Protein AF-U2W9F5-F1 (afdb_monomer_lite)

Radius of gyration: 12.59 Å; chains: 1; bounding box: 26×28×34 Å

Structure (mmCIF, N/CA/C/O backbone):
data_AF-U2W9F5-F1
#
_entry.id   AF-U2W9F5-F1
#
loop_
_atom_site.group_PDB
_atom_site.id
_atom_site.type_symbol
_atom_site.label_atom_id
_atom_site.label_alt_id
_atom_site.label_comp_id
_atom_site.label_asym_id
_atom_site.label_entity_id
_atom_site.label_seq_id
_atom_site.pdbx_PDB_ins_code
_atom_site.Cartn_x
_atom_site.Cartn_y
_atom_site.Cartn_z
_atom_site.occupancy
_atom_site.B_iso_or_equiv
_atom_site.auth_seq_id
_atom_site.auth_comp_id
_atom_site.auth_asym_id
_atom_site.auth_atom_id
_atom_site.pdbx_PDB_model_num
ATOM 1 N N . MET A 1 1 ? -8.544 -6.262 -9.800 1.00 87.12 1 MET A N 1
ATOM 2 C CA . MET A 1 1 ? -7.936 -5.156 -9.019 1.00 87.12 1 MET A CA 1
ATOM 3 C C . MET A 1 1 ? -8.588 -3.828 -9.376 1.00 87.12 1 MET A C 1
ATOM 5 O O . MET A 1 1 ? -8.752 -3.536 -10.555 1.00 87.12 1 MET A O 1
ATOM 9 N N . ARG A 1 2 ? -8.944 -3.042 -8.361 1.00 91.25 2 ARG A N 1
ATOM 10 C CA . ARG A 1 2 ? -9.537 -1.702 -8.458 1.00 91.25 2 ARG A CA 1
ATOM 11 C C . ARG A 1 2 ? -8.750 -0.750 -7.555 1.00 91.25 2 ARG A C 1
ATOM 13 O O . ARG A 1 2 ? -8.180 -1.194 -6.562 1.00 91.25 2 ARG A O 1
ATOM 20 N N . PHE A 1 3 ? -8.710 0.537 -7.881 1.00 93.19 3 PHE A N 1
ATOM 21 C CA . PHE A 1 3 ? -8.085 1.559 -7.035 1.00 93.19 3 PHE A CA 1
ATOM 22 C C . PHE A 1 3 ? -9.171 2.402 -6.376 1.00 93.19 3 PHE A C 1
ATOM 24 O O . PHE A 1 3 ? -10.166 2.724 -7.023 1.00 93.19 3 PHE A O 1
ATOM 31 N N . ALA A 1 4 ? -8.985 2.747 -5.104 1.00 94.38 4 ALA A N 1
ATOM 32 C CA . ALA A 1 4 ? -9.869 3.681 -4.419 1.00 94.38 4 ALA A CA 1
ATOM 33 C C . ALA A 1 4 ? -9.833 5.066 -5.082 1.00 94.38 4 ALA A C 1
ATOM 35 O O . ALA A 1 4 ? -8.787 5.492 -5.576 1.00 94.38 4 ALA A O 1
ATOM 36 N N . GLU A 1 5 ? -10.957 5.785 -5.040 1.00 91.56 5 GLU A N 1
ATOM 37 C CA . GLU A 1 5 ? -11.052 7.157 -5.561 1.00 91.56 5 GLU A CA 1
ATOM 38 C C . GLU A 1 5 ? -10.031 8.081 -4.881 1.00 91.56 5 GLU A C 1
ATOM 40 O O . GLU A 1 5 ? -9.307 8.826 -5.543 1.00 91.56 5 GLU A O 1
ATOM 45 N N . GLU A 1 6 ? -9.888 7.954 -3.560 1.00 92.06 6 GLU A N 1
ATOM 46 C CA . GLU A 1 6 ? -8.876 8.653 -2.767 1.00 92.06 6 GLU A CA 1
ATOM 47 C C . GLU A 1 6 ? -7.629 7.787 -2.531 1.00 92.06 6 GLU A C 1
ATOM 49 O O . GLU A 1 6 ? -7.225 7.521 -1.395 1.00 92.06 6 GLU A O 1
ATOM 54 N N . LEU A 1 7 ? -6.995 7.332 -3.616 1.00 95.38 7 LEU A N 1
ATOM 55 C CA . LEU A 1 7 ? -5.789 6.509 -3.533 1.00 95.38 7 LEU A CA 1
ATOM 56 C C . LEU A 1 7 ? -4.656 7.235 -2.786 1.00 95.38 7 LEU A C 1
ATOM 58 O O . LEU A 1 7 ? -4.181 8.306 -3.186 1.00 95.38 7 LEU A O 1
ATOM 62 N N . ARG A 1 8 ? -4.174 6.623 -1.702 1.00 96.62 8 ARG A N 1
ATOM 63 C CA . ARG A 1 8 ? -3.146 7.208 -0.836 1.00 96.62 8 ARG A CA 1
ATOM 64 C C . ARG A 1 8 ? -1.746 6.845 -1.325 1.00 96.62 8 ARG A C 1
ATOM 66 O O . ARG A 1 8 ? -1.490 5.746 -1.805 1.00 96.62 8 ARG A O 1
ATOM 73 N N . PHE A 1 9 ? -0.795 7.759 -1.160 1.00 97.19 9 PHE A N 1
ATOM 74 C CA . PHE A 1 9 ? 0.595 7.531 -1.556 1.00 97.19 9 PHE A CA 1
ATOM 75 C C . PHE A 1 9 ? 1.545 7.818 -0.403 1.00 97.19 9 PHE A C 1
ATOM 77 O O . PHE A 1 9 ? 1.396 8.823 0.299 1.00 97.19 9 PHE A O 1
ATOM 84 N N . GLY A 1 10 ? 2.564 6.972 -0.263 1.00 96.94 10 GLY A N 1
ATOM 85 C CA . GLY A 1 10 ? 3.717 7.275 0.571 1.00 96.94 10 GLY A CA 1
ATOM 86 C C . GLY A 1 10 ? 4.442 8.515 0.045 1.00 96.94 10 GLY A C 1
ATOM 87 O O . GLY A 1 10 ? 4.296 8.900 -1.117 1.00 96.94 10 GLY A O 1
ATOM 88 N N . ALA A 1 11 ? 5.205 9.191 0.899 1.00 95.62 11 ALA A N 1
ATOM 89 C CA . ALA A 1 11 ? 5.884 10.432 0.536 1.00 95.62 11 ALA A CA 1
ATOM 90 C C . ALA A 1 11 ? 6.855 10.234 -0.639 1.00 95.62 11 ALA A C 1
ATOM 92 O O . ALA A 1 11 ? 6.963 11.105 -1.507 1.00 95.62 11 ALA A O 1
ATOM 93 N N . HIS A 1 12 ? 7.535 9.087 -0.687 1.00 93.44 12 HIS A N 1
ATOM 94 C CA . HIS A 1 12 ? 8.400 8.724 -1.803 1.00 93.44 12 HIS A CA 1
ATOM 95 C C . HIS A 1 12 ? 7.573 8.322 -3.029 1.00 93.44 12 HIS A C 1
ATOM 97 O O . HIS A 1 12 ? 7.788 8.867 -4.113 1.00 93.44 12 HIS A O 1
ATOM 103 N N . ALA A 1 13 ? 6.578 7.444 -2.859 1.00 93.44 13 ALA A N 1
ATOM 104 C CA . ALA A 1 13 ? 5.699 7.017 -3.950 1.00 93.44 13 ALA A CA 1
ATOM 105 C C . ALA A 1 13 ? 4.989 8.199 -4.639 1.00 93.44 13 ALA A C 1
ATOM 107 O O . ALA A 1 13 ? 4.870 8.236 -5.864 1.00 93.44 13 ALA A O 1
ATOM 108 N N . LYS A 1 14 ? 4.586 9.222 -3.874 1.00 94.69 14 LYS A N 1
ATOM 109 C CA . LYS A 1 14 ? 3.875 10.411 -4.368 1.00 94.69 14 LYS A CA 1
ATOM 110 C C . LYS A 1 14 ? 4.674 11.196 -5.411 1.00 94.69 14 LYS A C 1
ATOM 112 O O . LYS A 1 14 ? 4.066 11.780 -6.310 1.00 94.69 14 LYS A O 1
ATOM 117 N N . LYS A 1 15 ? 6.012 11.186 -5.329 1.00 93.81 15 LYS A N 1
ATOM 118 C CA . LYS A 1 15 ? 6.905 11.839 -6.309 1.00 93.81 15 LYS A CA 1
ATOM 119 C C . LYS A 1 15 ? 6.820 11.192 -7.692 1.00 93.81 15 LYS A C 1
ATOM 121 O O . LYS A 1 15 ? 6.969 11.877 -8.696 1.00 93.81 15 LYS A O 1
ATOM 126 N N . HIS A 1 16 ? 6.515 9.897 -7.734 1.00 92.19 16 HIS A N 1
ATOM 127 C CA . HIS A 1 16 ? 6.429 9.096 -8.954 1.00 92.19 16 HIS A CA 1
ATOM 128 C C . HIS A 1 16 ? 5.012 8.553 -9.193 1.00 92.19 16 HIS A C 1
ATOM 130 O O . HIS A 1 16 ? 4.843 7.592 -9.941 1.00 92.19 16 HIS A O 1
ATOM 136 N N . ARG A 1 17 ? 3.982 9.170 -8.587 1.00 91.88 17 ARG A N 1
ATOM 137 C CA . ARG A 1 17 ? 2.613 8.622 -8.526 1.00 91.88 17 ARG A CA 1
ATOM 138 C C . ARG A 1 17 ? 2.047 8.219 -9.883 1.00 91.88 17 ARG A C 1
ATOM 140 O O . ARG A 1 17 ? 1.488 7.140 -10.009 1.00 91.88 17 ARG A O 1
ATOM 147 N N . ARG A 1 18 ? 2.235 9.068 -10.899 1.00 92.44 18 ARG A N 1
ATOM 148 C CA . ARG A 1 18 ? 1.703 8.849 -12.248 1.00 92.44 18 ARG A CA 1
ATOM 149 C C . ARG A 1 18 ? 2.357 7.632 -12.893 1.00 92.44 18 ARG A C 1
ATOM 151 O O . ARG A 1 18 ? 1.667 6.747 -13.370 1.00 92.44 18 ARG A O 1
ATOM 158 N N . TYR A 1 19 ? 3.685 7.570 -12.834 1.00 92.50 19 TYR A N 1
ATOM 159 C CA . TYR A 1 19 ? 4.457 6.457 -13.374 1.00 92.50 19 TYR A CA 1
ATOM 160 C C . TYR A 1 19 ? 4.138 5.137 -12.659 1.00 92.50 19 TYR A C 1
ATOM 162 O O . TYR A 1 19 ? 3.968 4.111 -13.314 1.00 92.50 19 TYR A O 1
ATOM 170 N N . LEU A 1 20 ? 4.037 5.156 -11.327 1.00 92.81 20 LEU A N 1
ATOM 171 C CA . LEU A 1 20 ? 3.686 3.966 -10.552 1.00 92.81 20 LEU A CA 1
ATOM 172 C C . LEU A 1 20 ? 2.284 3.475 -10.913 1.00 92.81 20 LEU A C 1
ATOM 174 O O . LEU A 1 20 ? 2.136 2.303 -11.245 1.00 92.81 20 LEU A O 1
ATOM 178 N N . LEU A 1 21 ? 1.288 4.365 -10.910 1.00 91.94 21 LEU A N 1
ATOM 179 C CA . LEU A 1 21 ? -0.098 4.014 -11.211 1.00 91.94 21 LEU A CA 1
ATOM 180 C C . LEU A 1 21 ? -0.234 3.420 -12.618 1.00 91.94 21 LEU A C 1
ATOM 182 O O . LEU A 1 21 ? -0.690 2.289 -12.749 1.00 91.94 21 LEU A O 1
ATOM 186 N N . GLU A 1 22 ? 0.282 4.109 -13.643 1.00 92.44 22 GLU A N 1
ATOM 187 C CA . GLU A 1 22 ? 0.203 3.651 -15.038 1.00 92.44 22 GLU A CA 1
ATOM 188 C C . GLU A 1 22 ? 0.853 2.271 -15.252 1.00 92.44 22 GLU A C 1
ATOM 190 O O . GLU A 1 22 ? 0.418 1.499 -16.109 1.00 92.44 22 GLU A O 1
ATOM 195 N N . ASN A 1 23 ? 1.922 1.942 -14.517 1.00 92.56 23 ASN A N 1
ATOM 196 C CA . ASN A 1 23 ? 2.577 0.639 -14.633 1.00 92.56 23 ASN A CA 1
ATOM 197 C C . ASN A 1 23 ? 1.869 -0.453 -13.822 1.00 92.56 23 ASN A C 1
ATOM 199 O O . ASN A 1 23 ? 1.728 -1.571 -14.317 1.00 92.56 23 ASN A O 1
ATOM 203 N N . ILE A 1 24 ? 1.418 -0.140 -12.606 1.00 91.56 24 ILE A N 1
ATOM 204 C CA . ILE A 1 24 ? 0.712 -1.085 -11.732 1.00 91.56 24 ILE A CA 1
ATOM 205 C C . ILE A 1 24 ? -0.638 -1.468 -12.355 1.00 91.56 24 ILE A C 1
ATOM 207 O O . ILE A 1 24 ? -0.974 -2.650 -12.378 1.00 91.56 24 ILE A O 1
ATOM 211 N N . GLU A 1 25 ? -1.363 -0.513 -12.944 1.00 88.69 25 GLU A N 1
ATOM 212 C CA . GLU A 1 25 ? -2.591 -0.762 -13.718 1.00 88.69 25 GLU A CA 1
ATOM 213 C C . GLU A 1 25 ? -2.361 -1.733 -14.880 1.00 88.69 25 GLU A C 1
ATOM 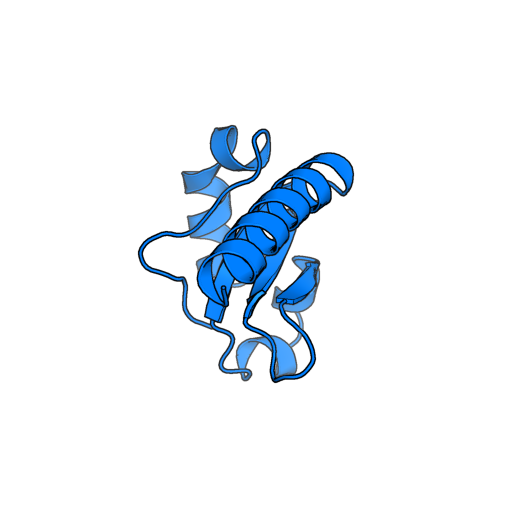215 O O . GLU A 1 25 ? -3.184 -2.602 -15.152 1.00 88.69 25 GLU A O 1
ATOM 220 N N . LYS A 1 26 ? -1.199 -1.640 -15.534 1.00 89.44 26 LYS A N 1
ATOM 221 C CA . LYS A 1 26 ? -0.792 -2.552 -16.615 1.00 89.44 26 LYS A CA 1
ATOM 222 C C . LYS A 1 26 ? -0.265 -3.898 -16.102 1.00 89.44 26 LYS A C 1
ATOM 224 O O . LYS A 1 26 ? 0.253 -4.682 -16.896 1.00 89.44 26 LYS A O 1
ATOM 229 N N . GLY A 1 27 ? -0.335 -4.160 -14.795 1.00 87.38 27 GLY A N 1
ATOM 230 C CA . GLY A 1 27 ? 0.182 -5.377 -14.168 1.00 87.38 27 GLY A CA 1
ATOM 231 C C . GLY A 1 27 ? 1.702 -5.517 -14.275 1.00 87.38 27 GLY A C 1
ATOM 232 O O . GLY A 1 27 ? 2.221 -6.632 -14.278 1.00 87.38 27 GLY A O 1
ATOM 233 N N . ARG A 1 28 ? 2.429 -4.403 -14.422 1.00 89.44 28 ARG A N 1
ATOM 234 C CA . ARG A 1 28 ? 3.888 -4.413 -14.547 1.00 89.44 28 ARG A CA 1
ATOM 235 C C . ARG A 1 28 ? 4.527 -4.356 -13.171 1.00 89.44 28 ARG A C 1
ATOM 237 O O . ARG A 1 28 ? 4.211 -3.488 -12.360 1.00 89.44 28 ARG A O 1
ATOM 244 N N . PHE A 1 29 ? 5.497 -5.234 -12.952 1.00 89.12 29 PHE A N 1
ATOM 245 C CA . PHE A 1 29 ? 6.330 -5.213 -11.759 1.00 89.12 29 PHE A CA 1
ATOM 246 C C . PHE A 1 29 ? 7.051 -3.864 -11.606 1.00 89.12 29 PHE A C 1
ATOM 248 O O . PHE A 1 29 ? 7.614 -3.340 -12.567 1.00 89.12 29 PHE A O 1
ATOM 255 N N . GLN A 1 30 ? 7.030 -3.311 -10.391 1.00 92.19 30 GLN A 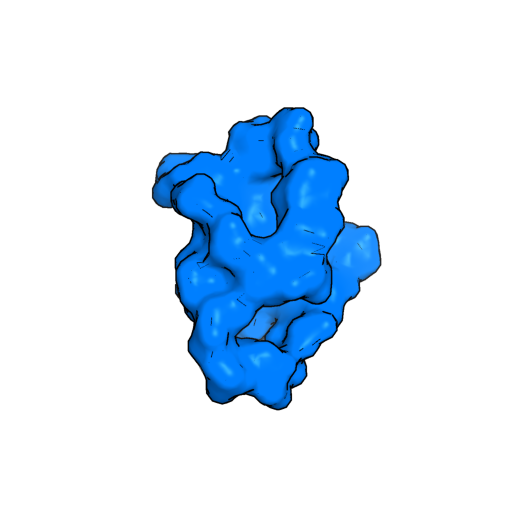N 1
ATOM 256 C CA . GLN A 1 30 ? 7.689 -2.055 -10.028 1.00 92.19 30 GLN A CA 1
ATOM 257 C C . GLN A 1 30 ? 8.601 -2.291 -8.818 1.00 92.19 30 GLN A C 1
ATOM 259 O O . GLN A 1 30 ? 8.099 -2.328 -7.690 1.00 92.19 30 GLN A O 1
ATOM 264 N N . PRO A 1 31 ? 9.919 -2.479 -9.012 1.00 89.12 31 PRO A N 1
ATOM 265 C CA . PRO A 1 31 ? 10.845 -2.776 -7.925 1.00 89.12 31 PRO A CA 1
ATOM 266 C C . PRO A 1 31 ? 10.682 -1.821 -6.740 1.00 89.1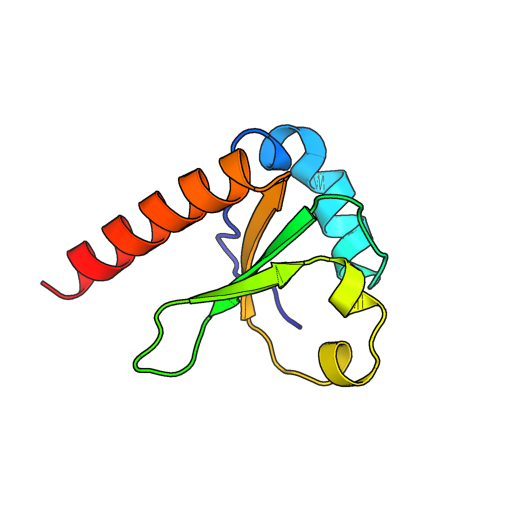2 31 PRO A C 1
ATOM 268 O O . PRO A 1 31 ? 10.667 -0.605 -6.901 1.00 89.12 31 PRO A O 1
ATOM 271 N N . GLY A 1 32 ? 10.533 -2.381 -5.541 1.00 91.50 32 GLY A N 1
ATOM 272 C CA . GLY A 1 32 ? 10.379 -1.606 -4.310 1.00 91.50 32 GLY A CA 1
ATOM 273 C C . GLY A 1 32 ? 8.989 -1.008 -4.071 1.00 91.50 32 GLY A C 1
ATOM 274 O O . GLY A 1 32 ? 8.766 -0.500 -2.977 1.00 91.50 32 GLY A O 1
ATOM 275 N N . ALA A 1 33 ? 8.046 -1.086 -5.011 1.00 95.94 33 ALA A N 1
ATOM 276 C CA . ALA A 1 33 ? 6.671 -0.658 -4.769 1.00 95.94 33 ALA A CA 1
ATOM 277 C C . ALA A 1 33 ? 5.882 -1.704 -3.964 1.00 95.94 33 ALA A C 1
ATOM 279 O O . ALA A 1 33 ? 6.011 -2.912 -4.184 1.00 95.94 33 ALA A O 1
ATOM 280 N N . PHE A 1 34 ? 5.032 -1.223 -3.061 1.00 97.38 34 PHE A N 1
ATOM 281 C CA . PHE A 1 34 ? 4.104 -2.025 -2.269 1.00 97.38 34 PHE A CA 1
ATOM 282 C C . PHE A 1 34 ? 2.689 -1.475 -2.433 1.00 97.38 34 PHE A C 1
ATOM 284 O O . PHE A 1 34 ? 2.481 -0.262 -2.396 1.00 97.38 34 PHE A O 1
ATOM 291 N N . LEU A 1 35 ? 1.729 -2.375 -2.602 1.00 96.12 35 LEU A N 1
ATOM 292 C CA . LEU A 1 35 ? 0.302 -2.106 -2.673 1.00 96.12 35 LEU A CA 1
ATOM 293 C C . LEU A 1 35 ? -0.306 -2.368 -1.298 1.00 96.12 35 LEU A C 1
ATOM 295 O O . LEU A 1 35 ? -0.083 -3.429 -0.721 1.00 96.12 35 LEU A O 1
ATOM 299 N N . ILE A 1 36 ? -1.068 -1.412 -0.785 1.00 97.38 36 ILE A N 1
ATOM 300 C CA . ILE A 1 36 ? -1.865 -1.554 0.431 1.00 97.38 36 ILE A CA 1
ATOM 301 C C . ILE A 1 36 ? -3.309 -1.733 -0.021 1.00 97.38 36 ILE A C 1
ATOM 303 O O . ILE A 1 36 ? -3.873 -0.835 -0.648 1.00 97.38 36 ILE A O 1
ATOM 307 N N . ALA A 1 37 ? -3.879 -2.895 0.260 1.00 96.19 37 ALA A N 1
ATOM 308 C CA . ALA A 1 37 ? -5.238 -3.260 -0.104 1.00 96.19 37 ALA A CA 1
ATOM 309 C C . ALA A 1 37 ? -6.147 -3.303 1.127 1.00 96.19 37 ALA A C 1
ATOM 311 O O . ALA A 1 37 ? -5.677 -3.468 2.257 1.00 96.19 37 ALA A O 1
ATOM 312 N N . GLU A 1 38 ? -7.448 -3.168 0.890 1.00 95.00 38 GLU A N 1
ATOM 313 C CA . GLU A 1 38 ? -8.466 -3.520 1.876 1.00 95.00 38 GLU A CA 1
ATOM 314 C C . GLU A 1 38 ? -8.326 -4.995 2.275 1.00 95.00 38 GLU A C 1
ATOM 316 O O . GLU A 1 38 ? -7.999 -5.846 1.444 1.00 95.00 38 GLU A O 1
ATOM 321 N N . ALA A 1 39 ? -8.541 -5.281 3.557 1.00 93.94 39 ALA A N 1
ATOM 322 C CA . ALA A 1 39 ? -8.511 -6.630 4.094 1.00 93.94 39 ALA A CA 1
ATOM 323 C C . ALA A 1 39 ? -9.886 -7.049 4.604 1.00 93.94 39 ALA A C 1
ATOM 325 O O . ALA A 1 39 ? -10.686 -6.223 5.038 1.00 93.94 39 ALA A O 1
ATOM 326 N N . GLU A 1 40 ? -10.117 -8.357 4.628 1.00 90.19 40 GLU A N 1
ATOM 327 C CA . GLU A 1 40 ? -11.252 -8.915 5.352 1.00 90.19 40 GLU A CA 1
ATOM 328 C C . GLU A 1 40 ? -11.024 -8.825 6.875 1.00 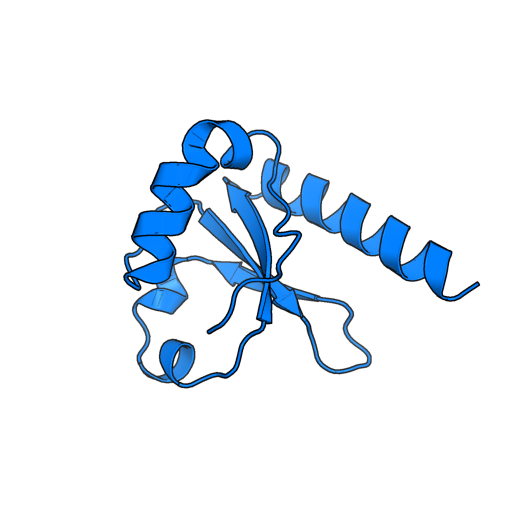90.19 40 GLU A C 1
ATOM 330 O O . GLU A 1 40 ? -9.910 -9.116 7.349 1.00 90.19 40 GLU A O 1
ATOM 335 N N . PRO A 1 41 ? -12.065 -8.480 7.660 1.00 88.56 41 PRO A N 1
ATOM 336 C CA . PRO A 1 41 ? -12.000 -8.498 9.117 1.00 88.56 41 PRO A CA 1
ATOM 337 C C . PRO A 1 41 ? -11.501 -9.852 9.657 1.00 88.56 41 PRO A C 1
ATOM 339 O O . PRO A 1 41 ? -11.826 -10.897 9.094 1.00 88.56 41 PRO A O 1
ATOM 342 N N . PRO A 1 42 ? -10.714 -9.873 10.749 1.00 91.44 42 PRO A N 1
ATOM 343 C CA . PRO A 1 42 ? -10.399 -8.757 11.647 1.00 91.44 42 PRO A CA 1
ATOM 344 C C . PRO A 1 42 ? -9.185 -7.920 11.207 1.00 91.44 42 PRO A C 1
ATOM 346 O O . PRO A 1 42 ? -8.708 -7.077 11.964 1.00 91.44 42 PRO A O 1
ATOM 349 N N . ARG A 1 43 ? -8.626 -8.168 10.017 1.00 93.00 43 ARG A N 1
ATOM 350 C CA . ARG A 1 43 ? -7.477 -7.404 9.520 1.00 93.00 43 ARG A CA 1
ATOM 351 C C . ARG A 1 43 ? -7.965 -6.086 8.927 1.00 93.00 43 ARG A C 1
ATOM 353 O O . ARG A 1 43 ? -9.01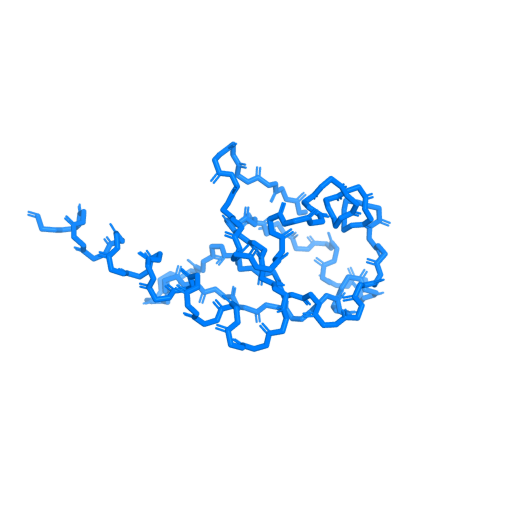0 -6.040 8.294 1.00 93.00 43 ARG A O 1
ATOM 360 N N . LEU A 1 44 ? -7.182 -5.025 9.111 1.00 93.19 44 LEU A N 1
ATOM 361 C CA . LEU A 1 44 ? -7.506 -3.705 8.559 1.00 93.19 44 LEU A CA 1
ATOM 362 C C . LEU A 1 44 ? -7.025 -3.560 7.110 1.00 93.19 44 LEU A C 1
ATOM 364 O O . LEU A 1 44 ? -7.744 -3.040 6.262 1.00 93.19 44 LEU A O 1
ATOM 368 N N . PHE A 1 45 ? -5.806 -4.031 6.831 1.00 96.44 45 PHE A N 1
ATOM 369 C CA . PHE A 1 45 ? -5.149 -3.888 5.533 1.00 96.44 45 PHE A CA 1
ATOM 370 C C . PHE A 1 45 ? -4.297 -5.113 5.196 1.00 96.44 45 PHE A C 1
ATOM 372 O O . PHE A 1 45 ? -3.739 -5.765 6.082 1.00 96.44 45 PHE A O 1
ATOM 379 N N . GLU A 1 46 ? -4.154 -5.391 3.904 1.00 95.56 46 GLU A N 1
ATOM 380 C CA . GLU A 1 46 ? -3.186 -6.344 3.364 1.00 95.56 46 GLU A CA 1
ATOM 381 C C . GLU A 1 46 ? -2.101 -5.588 2.596 1.00 95.56 46 GLU A C 1
ATOM 383 O O . GLU A 1 46 ? -2.374 -4.584 1.940 1.00 95.56 46 GLU A O 1
ATOM 388 N N . ILE A 1 47 ? -0.856 -6.060 2.670 1.00 96.00 47 ILE A N 1
ATOM 389 C CA . ILE A 1 47 ? 0.273 -5.423 1.986 1.00 96.00 47 ILE A CA 1
ATOM 390 C C . ILE A 1 47 ? 0.875 -6.418 1.010 1.00 96.00 47 ILE A C 1
ATOM 392 O O . ILE A 1 47 ? 1.353 -7.479 1.407 1.00 96.00 47 ILE A O 1
ATOM 396 N N . TYR A 1 48 ? 0.909 -6.030 -0.258 1.00 94.62 48 TYR A N 1
ATOM 397 C CA . TYR A 1 48 ? 1.429 -6.843 -1.342 1.00 94.62 48 TYR A CA 1
ATOM 398 C C . TYR A 1 48 ? 2.622 -6.159 -1.996 1.00 94.62 48 TYR A C 1
ATOM 400 O O . TYR A 1 48 ? 2.509 -5.021 -2.451 1.00 94.62 48 TYR A O 1
ATOM 408 N N . PRO A 1 49 ? 3.784 -6.813 -2.087 1.00 94.12 49 PRO A N 1
ATOM 409 C CA . PRO A 1 49 ? 4.856 -6.302 -2.924 1.00 94.12 49 PRO A CA 1
ATOM 410 C C . PRO A 1 49 ? 4.442 -6.382 -4.399 1.00 94.12 49 PRO A C 1
ATOM 412 O O . PRO A 1 49 ? 3.782 -7.327 -4.828 1.00 94.12 49 PRO A O 1
ATOM 415 N N . SER A 1 50 ? 4.861 -5.406 -5.202 1.00 92.88 50 SER A N 1
ATOM 416 C CA . SER A 1 50 ? 4.416 -5.267 -6.597 1.00 92.88 50 SER A CA 1
ATOM 417 C C . SER A 1 50 ? 4.752 -6.456 -7.505 1.00 92.88 50 SER A C 1
ATOM 419 O O . SER A 1 50 ? 4.155 -6.579 -8.570 1.00 92.88 50 SER A O 1
ATOM 421 N N . TYR A 1 51 ? 5.685 -7.340 -7.125 1.00 91.38 51 TYR A N 1
ATOM 422 C CA . TYR A 1 51 ? 5.982 -8.544 -7.910 1.00 91.38 51 TYR A CA 1
ATOM 423 C C . TYR A 1 51 ? 4.800 -9.517 -7.947 1.00 91.38 51 TYR A C 1
ATOM 425 O O . TYR A 1 51 ? 4.700 -10.289 -8.892 1.00 91.38 51 TYR A O 1
ATOM 433 N N . TRP A 1 52 ? 3.862 -9.433 -6.994 1.00 91.19 52 TRP A N 1
ATOM 434 C CA . TRP A 1 52 ? 2.622 -10.215 -7.035 1.00 91.19 52 TRP A CA 1
ATOM 435 C C . TRP A 1 52 ? 1.771 -9.883 -8.262 1.00 91.19 52 TRP A C 1
ATOM 437 O O . TRP A 1 52 ? 1.017 -10.730 -8.716 1.00 91.19 52 TRP A O 1
ATOM 447 N N . LEU A 1 53 ? 1.941 -8.705 -8.875 1.00 87.94 53 LEU A N 1
ATOM 448 C CA . LEU A 1 53 ? 1.290 -8.365 -10.145 1.00 87.94 53 LEU A CA 1
ATOM 449 C C . LEU A 1 53 ? 1.700 -9.286 -11.301 1.00 87.94 53 LEU A C 1
ATOM 451 O O . LEU A 1 53 ? 1.023 -9.290 -12.326 1.00 87.94 53 LEU A O 1
ATOM 455 N N . LEU A 1 54 ? 2.797 -10.037 -11.174 1.00 88.12 54 LEU A N 1
ATOM 456 C CA . LEU A 1 54 ? 3.208 -11.029 -12.167 1.00 88.12 54 LEU A CA 1
ATOM 457 C C . LEU A 1 54 ? 2.422 -12.340 -12.028 1.00 88.12 54 LEU A C 1
ATOM 459 O O . LEU A 1 54 ? 2.242 -13.037 -13.024 1.00 88.12 54 LEU A O 1
ATOM 463 N N . GLU A 1 55 ? 1.897 -12.628 -10.836 1.00 89.06 55 GLU A N 1
ATOM 464 C CA . GLU A 1 55 ? 1.210 -13.878 -10.527 1.00 89.06 55 GLU A CA 1
ATOM 465 C C . GLU A 1 55 ? -0.228 -13.864 -11.081 1.00 89.06 55 GLU A C 1
ATOM 467 O O . GLU A 1 55 ? -1.004 -12.960 -10.747 1.00 89.06 55 GLU A O 1
ATOM 472 N N . PRO A 1 56 ? -0.634 -14.858 -11.897 1.00 84.19 56 PRO A N 1
ATOM 473 C CA . PRO A 1 56 ? -1.983 -14.920 -12.469 1.00 84.19 56 PRO A CA 1
ATOM 474 C C . PRO A 1 56 ? -3.086 -14.857 -11.407 1.00 84.19 56 PRO A C 1
ATOM 476 O O . PRO A 1 56 ? -4.002 -14.044 -11.514 1.00 84.19 56 PRO A O 1
ATOM 479 N N . HIS A 1 57 ? -2.929 -15.617 -10.320 1.00 84.25 57 HIS A N 1
ATOM 480 C CA . HIS A 1 57 ? -3.894 -15.660 -9.221 1.00 84.25 57 HIS A CA 1
ATOM 481 C C . HIS A 1 57 ? -4.087 -14.309 -8.531 1.00 84.25 57 HIS A C 1
ATOM 483 O O . HIS A 1 57 ? -5.164 -14.027 -8.022 1.00 84.25 57 HIS A O 1
ATOM 489 N N . PHE A 1 58 ? -3.072 -13.443 -8.511 1.00 84.19 58 PHE A N 1
ATOM 490 C CA . PHE A 1 58 ? -3.217 -12.114 -7.924 1.00 84.19 58 PHE A CA 1
ATOM 491 C C . PHE A 1 58 ? -4.075 -11.192 -8.795 1.00 84.19 58 PHE A C 1
ATOM 493 O O . PHE A 1 58 ? -4.833 -10.378 -8.271 1.00 84.19 58 PHE A O 1
ATOM 500 N N . LYS A 1 59 ? -3.991 -11.335 -10.124 1.00 76.00 59 LYS A N 1
ATOM 501 C CA . LYS A 1 59 ? -4.788 -10.547 -11.079 1.00 76.00 59 LYS A CA 1
ATOM 502 C C . LYS A 1 59 ? -6.270 -10.905 -11.023 1.00 76.00 59 LYS A C 1
ATOM 504 O O . LYS A 1 59 ? -7.109 -10.029 -11.222 1.00 76.00 59 LYS A O 1
ATOM 509 N N . GLU A 1 60 ? -6.565 -12.170 -10.740 1.00 82.88 60 GLU A N 1
ATOM 510 C CA . GLU A 1 60 ? -7.923 -12.707 -10.611 1.00 82.88 60 GLU A CA 1
ATOM 511 C C . GLU A 1 60 ? -8.612 -12.276 -9.309 1.00 82.88 60 GLU A C 1
ATOM 513 O O . GLU A 1 60 ? -9.839 -12.297 -9.229 1.00 82.88 60 GLU A O 1
ATOM 518 N N . ARG A 1 61 ? -7.854 -11.836 -8.293 1.00 84.19 61 ARG A N 1
ATOM 519 C CA . ARG A 1 61 ? -8.439 -11.343 -7.042 1.00 84.19 61 ARG A CA 1
ATOM 520 C C . ARG A 1 61 ? -9.106 -9.981 -7.235 1.00 84.19 61 ARG A C 1
ATOM 522 O O . ARG A 1 61 ? -8.541 -9.040 -7.812 1.00 84.19 61 ARG A O 1
ATOM 529 N N . ASP A 1 62 ? -10.294 -9.842 -6.655 1.00 88.00 62 ASP A N 1
ATOM 530 C CA . ASP A 1 62 ? -10.960 -8.549 -6.521 1.00 88.00 62 ASP A CA 1
ATOM 531 C C . ASP A 1 62 ? -10.386 -7.774 -5.329 1.00 88.00 62 ASP A C 1
ATOM 533 O O . ASP A 1 62 ? -10.949 -7.733 -4.242 1.00 88.00 62 ASP A O 1
ATOM 537 N N . LEU A 1 63 ? -9.194 -7.208 -5.527 1.00 90.88 63 LEU A N 1
ATOM 538 C CA . LEU A 1 63 ? -8.534 -6.358 -4.539 1.00 90.88 63 LEU A CA 1
ATOM 539 C C . LEU A 1 63 ? -8.901 -4.893 -4.759 1.00 90.88 63 LEU A C 1
ATOM 541 O O . LEU A 1 63 ? -8.720 -4.377 -5.870 1.00 90.88 63 LEU A O 1
ATOM 545 N N . LEU A 1 64 ? -9.314 -4.220 -3.686 1.00 94.75 64 LEU A N 1
ATOM 546 C CA . LEU A 1 64 ? -9.399 -2.766 -3.619 1.00 94.75 64 LEU A CA 1
ATOM 547 C C . LEU A 1 64 ? -8.085 -2.205 -3.066 1.00 94.75 64 LEU A C 1
ATOM 549 O O . LEU A 1 64 ? -7.772 -2.369 -1.888 1.00 94.75 64 LEU A O 1
ATOM 553 N N . ILE A 1 65 ? -7.303 -1.544 -3.918 1.00 95.69 65 ILE A N 1
ATOM 554 C CA . ILE A 1 65 ? -6.053 -0.894 -3.526 1.00 95.69 65 ILE A CA 1
ATOM 555 C C . ILE A 1 65 ? -6.368 0.479 -2.939 1.00 95.69 65 ILE A C 1
ATOM 557 O O . ILE A 1 65 ? -6.896 1.358 -3.620 1.00 95.69 65 ILE A O 1
ATOM 561 N N . LEU A 1 66 ? -6.003 0.655 -1.674 1.00 97.31 66 LEU A N 1
ATOM 562 C CA . LEU A 1 66 ? -6.224 1.863 -0.885 1.00 97.31 66 LEU A CA 1
ATOM 563 C C . LEU A 1 66 ? -4.988 2.765 -0.859 1.00 97.31 66 LEU A C 1
ATOM 565 O O . LEU A 1 66 ? -5.100 3.982 -0.695 1.00 97.31 66 LEU A O 1
ATOM 569 N N . GLY A 1 67 ? -3.795 2.196 -1.058 1.00 97.12 67 GLY A N 1
ATOM 570 C CA . GLY A 1 67 ? -2.588 3.000 -1.155 1.00 97.12 67 GLY A CA 1
ATOM 571 C C . GLY A 1 67 ? -1.383 2.316 -1.782 1.00 97.12 67 GLY A C 1
ATOM 572 O O . GLY A 1 67 ? -1.347 1.102 -1.968 1.00 97.12 67 GLY A O 1
ATOM 573 N N . ILE A 1 68 ? -0.381 3.126 -2.122 1.00 97.31 68 ILE A N 1
ATOM 574 C CA . ILE A 1 68 ? 0.877 2.684 -2.729 1.00 97.31 68 ILE A CA 1
ATOM 575 C C . ILE A 1 68 ? 2.056 3.311 -1.978 1.00 97.31 68 ILE A C 1
ATOM 577 O O . ILE A 1 68 ? 2.153 4.534 -1.844 1.00 97.31 68 ILE A O 1
ATOM 581 N N . GLY A 1 69 ? 2.978 2.471 -1.513 1.00 97.25 69 GLY A N 1
ATOM 582 C CA . GLY A 1 69 ? 4.241 2.876 -0.893 1.00 97.25 69 GLY A CA 1
ATOM 583 C C . GLY A 1 69 ? 5.453 2.509 -1.750 1.00 97.25 69 GLY A C 1
ATOM 584 O O . GLY A 1 69 ? 5.372 1.627 -2.606 1.00 97.25 69 GLY A O 1
ATOM 585 N N . TYR A 1 70 ? 6.585 3.186 -1.530 1.00 96.62 70 TYR A N 1
ATOM 586 C CA . TYR A 1 70 ? 7.840 2.887 -2.227 1.00 96.62 70 TYR A CA 1
ATOM 587 C C . TYR A 1 70 ? 8.992 2.650 -1.244 1.00 96.62 70 TYR A C 1
ATOM 589 O O . TYR A 1 70 ? 9.531 3.567 -0.625 1.00 96.62 70 TYR A O 1
ATOM 597 N N . GLY A 1 71 ? 9.380 1.387 -1.101 1.00 96.00 71 GLY A N 1
ATOM 598 C CA . GLY A 1 71 ? 10.279 0.901 -0.065 1.00 96.00 71 GLY A CA 1
ATOM 599 C C . GLY A 1 71 ? 9.559 0.704 1.270 1.00 96.00 71 GLY A C 1
ATOM 600 O O . GLY A 1 71 ? 8.507 1.289 1.541 1.00 96.00 71 GLY A O 1
ATOM 601 N N . ARG A 1 72 ? 10.140 -0.128 2.142 1.00 94.69 72 ARG A N 1
ATOM 602 C CA . ARG A 1 72 ? 9.537 -0.459 3.446 1.00 94.69 72 ARG A CA 1
ATOM 603 C C . ARG A 1 72 ? 9.286 0.771 4.335 1.00 94.69 72 ARG A C 1
ATOM 605 O O . ARG A 1 72 ? 8.170 0.889 4.830 1.00 94.69 72 ARG A O 1
ATOM 612 N N . PRO A 1 73 ? 10.239 1.714 4.514 1.00 96.56 73 PRO A N 1
ATOM 613 C CA . PRO A 1 73 ? 10.019 2.852 5.409 1.00 96.56 73 PRO A CA 1
ATOM 614 C C . PRO A 1 73 ? 8.873 3.766 4.961 1.00 96.56 73 PRO A C 1
ATOM 616 O O . PRO A 1 73 ? 8.093 4.226 5.788 1.00 96.56 73 PRO A O 1
ATOM 619 N N . ASP A 1 74 ? 8.759 4.018 3.655 1.00 97.06 74 ASP A N 1
ATOM 620 C CA . ASP A 1 74 ? 7.690 4.846 3.085 1.00 97.06 74 ASP A CA 1
ATOM 621 C C . ASP A 1 74 ? 6.326 4.163 3.224 1.00 97.06 74 ASP A C 1
ATOM 623 O O . ASP A 1 74 ? 5.352 4.780 3.652 1.00 97.06 74 ASP A O 1
ATOM 627 N N . THR A 1 75 ? 6.288 2.860 2.929 1.00 97.38 75 THR A N 1
ATOM 628 C CA . THR A 1 75 ? 5.081 2.032 3.022 1.00 97.38 75 THR A CA 1
ATOM 629 C C . THR A 1 75 ? 4.565 1.965 4.455 1.00 97.38 75 THR A C 1
ATOM 631 O O . THR A 1 75 ? 3.381 2.188 4.680 1.00 97.38 75 THR A O 1
ATOM 634 N N . PHE A 1 76 ? 5.434 1.728 5.443 1.00 97.00 76 PHE A N 1
ATOM 635 C CA . PHE A 1 76 ? 5.011 1.649 6.844 1.00 97.00 76 PHE A CA 1
ATOM 636 C C . PHE A 1 76 ? 4.563 2.993 7.413 1.00 97.00 76 PHE A C 1
ATOM 638 O O . PHE A 1 76 ? 3.594 3.029 8.162 1.00 97.00 76 PHE A O 1
ATOM 645 N N . ARG A 1 77 ? 5.192 4.107 7.019 1.00 98.00 77 ARG A N 1
ATOM 646 C CA . ARG A 1 77 ? 4.716 5.445 7.412 1.00 98.00 77 ARG A CA 1
ATOM 647 C C . ARG A 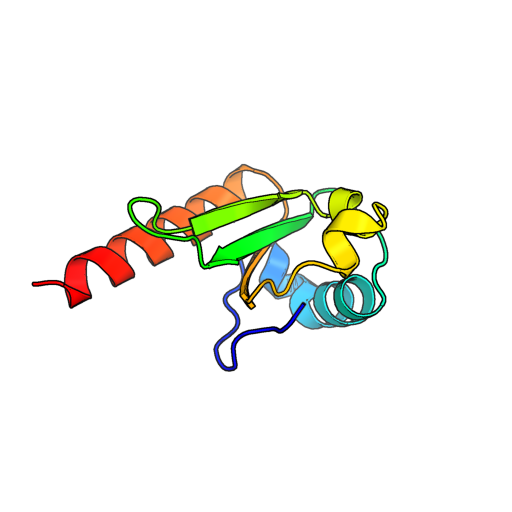1 77 ? 3.342 5.762 6.832 1.00 98.00 77 ARG A C 1
ATOM 649 O O . ARG A 1 77 ? 2.544 6.414 7.498 1.00 98.00 77 ARG A O 1
ATOM 656 N N . LEU A 1 78 ? 3.075 5.341 5.595 1.00 97.88 78 LEU A N 1
ATOM 657 C CA . LEU A 1 78 ? 1.743 5.455 5.006 1.00 97.88 78 LEU A CA 1
ATOM 658 C C . LEU A 1 78 ? 0.742 4.576 5.767 1.00 97.88 78 LEU A C 1
ATOM 660 O O . LEU A 1 78 ? -0.297 5.074 6.189 1.00 97.88 78 LEU A O 1
ATOM 664 N N . LEU A 1 79 ? 1.077 3.301 5.970 1.00 97.06 79 LEU A N 1
ATOM 665 C CA . LEU A 1 79 ? 0.220 2.337 6.653 1.00 97.06 79 LEU A CA 1
ATOM 666 C C . LEU A 1 79 ? -0.147 2.797 8.065 1.00 97.06 79 LEU A C 1
ATOM 668 O O . LEU A 1 79 ? -1.313 2.727 8.430 1.00 97.06 79 LEU A O 1
ATOM 672 N N . GLN A 1 80 ? 0.821 3.305 8.833 1.00 97.06 80 GLN A N 1
ATOM 673 C CA . GLN A 1 80 ? 0.586 3.823 10.179 1.00 97.06 80 GLN A CA 1
ATOM 674 C C . GLN A 1 80 ? -0.518 4.887 10.178 1.00 97.06 80 GLN A C 1
ATOM 676 O O . GLN A 1 80 ? -1.484 4.754 10.919 1.00 97.06 80 GLN A O 1
ATOM 681 N N . LYS A 1 81 ? -0.427 5.883 9.288 1.00 96.44 81 LYS A N 1
ATOM 682 C CA . LYS A 1 81 ? -1.452 6.932 9.165 1.00 96.44 81 LYS A CA 1
ATOM 683 C C . LYS A 1 81 ? -2.816 6.364 8.786 1.00 96.44 81 LYS A C 1
ATOM 685 O O . LYS A 1 81 ? -3.829 6.801 9.309 1.00 96.44 81 LYS A O 1
ATOM 690 N N . MET A 1 82 ? -2.841 5.392 7.874 1.00 96.31 82 MET A N 1
ATOM 691 C CA . MET A 1 82 ? -4.087 4.743 7.455 1.00 96.31 82 MET A CA 1
ATOM 692 C C . MET A 1 82 ? -4.735 3.958 8.601 1.00 96.31 82 MET A C 1
ATOM 694 O O . MET A 1 82 ? -5.954 3.968 8.719 1.00 96.31 82 MET A O 1
ATOM 698 N N . VAL A 1 83 ? -3.938 3.301 9.448 1.00 95.44 83 VAL A N 1
ATOM 699 C CA . VAL A 1 83 ? -4.425 2.595 10.643 1.00 95.44 83 VAL A CA 1
ATOM 700 C C . VAL A 1 83 ? -4.948 3.584 11.681 1.00 95.44 83 VAL A C 1
ATOM 702 O O . VAL A 1 83 ? -6.065 3.406 12.153 1.00 95.44 83 VAL A O 1
ATOM 705 N N . GLU A 1 84 ? -4.192 4.638 11.992 1.00 95.31 84 GLU A N 1
ATOM 706 C CA . GLU A 1 84 ? -4.613 5.697 12.922 1.00 95.31 84 GLU A CA 1
ATOM 707 C C . GLU A 1 84 ? -5.950 6.323 12.487 1.00 95.31 84 GLU A C 1
ATOM 709 O O . GLU A 1 84 ? -6.881 6.396 13.283 1.00 95.31 84 GLU A O 1
ATOM 714 N N . GLU A 1 85 ? -6.084 6.681 11.204 1.00 93.00 85 GLU A N 1
ATOM 715 C CA . GLU A 1 85 ? -7.321 7.235 10.630 1.00 93.00 85 GLU A CA 1
ATOM 716 C C . GLU A 1 85 ? -8.494 6.242 10.628 1.00 93.00 85 GLU A C 1
ATOM 718 O O . GLU A 1 85 ? -9.651 6.658 10.694 1.00 93.00 85 GLU A O 1
ATOM 723 N N . ARG A 1 86 ? -8.225 4.937 10.491 1.00 90.06 86 ARG A N 1
ATOM 724 C CA . ARG A 1 86 ? -9.268 3.902 10.489 1.00 90.06 86 ARG A CA 1
ATOM 725 C C . ARG A 1 86 ? -9.816 3.682 11.892 1.00 90.06 86 ARG A C 1
ATOM 727 O O . ARG A 1 86 ? -11.029 3.604 12.040 1.00 90.06 86 ARG A O 1
ATOM 734 N N . LEU A 1 87 ? -8.931 3.621 12.885 1.00 89.94 87 LEU A N 1
ATOM 735 C CA . LEU A 1 87 ? -9.298 3.431 14.287 1.00 89.94 87 LEU A CA 1
ATOM 736 C C . LEU A 1 87 ? -10.021 4.661 14.848 1.00 89.94 87 LEU A C 1
ATOM 738 O O . LEU A 1 87 ? -11.025 4.507 15.527 1.00 89.94 87 LEU A O 1
ATOM 742 N N . SER A 1 88 ? -9.602 5.876 14.478 1.00 89.88 88 SER A N 1
ATOM 743 C CA . SER A 1 88 ? -10.263 7.109 14.932 1.00 89.88 88 SER A CA 1
ATOM 744 C C . SER A 1 88 ? -11.664 7.339 14.347 1.00 89.88 88 SER A C 1
ATOM 746 O O . SER A 1 88 ? -12.312 8.317 14.698 1.00 89.88 88 SER A O 1
ATOM 748 N N . ARG A 1 89 ? -12.092 6.539 13.360 1.00 77.31 89 ARG A N 1
ATOM 749 C CA . ARG A 1 89 ? -13.431 6.609 12.743 1.00 77.31 89 ARG A CA 1
ATOM 750 C C . ARG A 1 89 ? -14.396 5.563 13.299 1.00 77.31 89 ARG A C 1
ATOM 752 O O . ARG A 1 89 ? -15.573 5.610 12.956 1.00 77.31 89 ARG A O 1
ATOM 759 N N . GLU A 1 90 ? -13.888 4.593 14.057 1.00 62.94 90 GLU A N 1
ATOM 760 C CA . GLU A 1 90 ? -14.696 3.559 14.714 1.00 62.94 90 GLU A CA 1
ATOM 761 C C . GLU A 1 90 ? -15.118 3.962 16.143 1.00 62.94 90 GLU A C 1
ATOM 763 O O . GLU A 1 90 ? -15.983 3.296 16.711 1.00 62.94 90 GLU A O 1
ATOM 768 N N . GLU A 1 91 ? -14.555 5.051 16.687 1.00 51.16 91 GLU A N 1
ATOM 769 C CA . GLU A 1 91 ? -14.995 5.751 17.914 1.00 51.16 91 GLU A CA 1
ATOM 770 C C . GLU A 1 91 ? -16.043 6.835 17.614 1.00 51.16 91 GLU A C 1
ATOM 772 O O . GLU A 1 91 ? -16.999 6.956 18.416 1.00 51.16 91 GLU A O 1
#

Foldseek 3Di:
DAEDPQAAEFPVCVVCVVVVVVQLVVLHADPQKKFWWADDPPDGIDIGHSCCSVPPVSVVDPTYTRYMYGHDVRVVVRVVVVVVVVVVVVD

pLDDT: mean 91.83, std 6.83, range [51.16, 98.0]

Secondary structure (DSSP, 8-state):
-EEEEEEEE-HHHHHTHHHHHHHHHTT---TTEEEEEE--TT-SEEEEEGGGGGSHHHHHS--EEEEEEESHHHHHHHHHHHHHHHHTTT-

Sequence (91 aa):
MRFAEELRFGAHAKKHRRYLLENIEKGRFQPGAFLIAEAEPPRLFEIYPSYWLLEPHFKERDLLILGIGYGRPDTFRLLQKMVEERLSREE